Protein AF-A0A964X6H4-F1 (afdb_monomer)

Radius of gyration: 16.39 Å; Cα contacts (8 Å, |Δi|>4): 144; chains: 1; bounding box: 36×25×48 Å

Mean predicted aligned error: 4.03 Å

Structure (mmCIF, N/CA/C/O backbone):
data_AF-A0A964X6H4-F1
#
_entry.id   AF-A0A964X6H4-F1
#
loop_
_atom_site.group_PDB
_atom_site.id
_atom_site.type_symbol
_atom_site.label_atom_id
_atom_site.label_alt_id
_atom_site.label_comp_id
_atom_site.label_asym_id
_atom_site.label_entity_id
_atom_site.label_seq_id
_atom_site.pdbx_PDB_ins_code
_atom_site.Cartn_x
_atom_site.Cartn_y
_atom_site.Cartn_z
_atom_site.occupancy
_atom_site.B_iso_or_equiv
_atom_site.auth_seq_id
_atom_site.auth_comp_id
_atom_site.auth_asym_id
_atom_site.auth_atom_id
_atom_site.pdbx_PDB_model_num
ATOM 1 N N . MET A 1 1 ? -14.363 13.806 12.814 1.00 67.44 1 MET A N 1
ATOM 2 C CA . MET A 1 1 ? -14.600 12.414 12.361 1.00 67.44 1 MET A CA 1
ATOM 3 C C . MET A 1 1 ? -13.854 11.459 13.292 1.00 67.44 1 MET A C 1
ATOM 5 O O . MET A 1 1 ? -12.734 11.776 13.671 1.00 67.44 1 MET A O 1
ATOM 9 N N . ASN A 1 2 ? -14.457 10.347 13.730 1.00 92.81 2 ASN A N 1
ATOM 10 C CA . ASN A 1 2 ? -13.794 9.392 14.634 1.00 92.81 2 ASN A CA 1
ATOM 11 C C . ASN A 1 2 ? -12.622 8.697 13.909 1.00 92.81 2 ASN A C 1
ATOM 13 O O . ASN A 1 2 ? -12.784 8.278 12.765 1.00 92.81 2 ASN A O 1
ATOM 17 N N . ARG A 1 3 ? -11.467 8.533 14.573 1.00 93.62 3 ARG A N 1
ATOM 18 C CA . ARG A 1 3 ? -10.277 7.840 14.033 1.00 93.62 3 ARG A CA 1
ATOM 19 C C . ARG A 1 3 ? -10.597 6.443 13.503 1.00 93.62 3 ARG A C 1
ATOM 21 O O . ARG A 1 3 ? -10.036 6.039 12.496 1.00 93.62 3 ARG A O 1
ATOM 28 N N . LEU A 1 4 ? -11.531 5.737 14.141 1.00 95.19 4 LEU A N 1
ATOM 29 C CA . LEU A 1 4 ? -11.982 4.424 13.679 1.00 95.19 4 LEU A CA 1
ATOM 30 C C . LEU A 1 4 ? -12.665 4.504 12.307 1.00 95.19 4 LEU A C 1
ATOM 32 O O . LEU A 1 4 ? -12.383 3.699 11.428 1.00 95.19 4 LEU A O 1
ATOM 36 N N . THR A 1 5 ? -13.535 5.495 12.105 1.00 96.31 5 THR A N 1
ATOM 37 C CA . THR A 1 5 ? -14.196 5.744 10.816 1.00 96.31 5 THR A CA 1
ATOM 38 C C . THR A 1 5 ? -13.179 6.121 9.744 1.00 96.31 5 THR A C 1
ATOM 40 O O . THR A 1 5 ? -13.268 5.619 8.628 1.00 96.31 5 THR A O 1
ATOM 43 N N . VAL A 1 6 ? -12.189 6.952 10.094 1.00 97.00 6 VAL A N 1
ATOM 44 C CA . VAL A 1 6 ? -11.082 7.304 9.190 1.00 97.00 6 VAL A CA 1
ATOM 45 C C . VAL A 1 6 ? -10.303 6.051 8.794 1.00 97.00 6 VAL A C 1
ATOM 47 O O . VAL A 1 6 ? -10.122 5.819 7.606 1.00 97.00 6 VAL A O 1
ATOM 50 N N . LEU A 1 7 ? -9.913 5.211 9.760 1.00 97.00 7 LEU A N 1
ATOM 51 C CA . LEU A 1 7 ? -9.206 3.961 9.480 1.00 97.00 7 LEU A CA 1
ATOM 52 C C . LEU A 1 7 ? -10.024 3.048 8.562 1.00 97.00 7 LEU A C 1
ATOM 54 O O . LEU A 1 7 ? -9.482 2.569 7.578 1.00 97.00 7 LEU A O 1
ATOM 58 N N . LYS A 1 8 ? -11.325 2.853 8.817 1.00 97.00 8 LYS A N 1
ATOM 59 C CA . LYS A 1 8 ? -12.180 2.054 7.920 1.00 97.00 8 LYS A CA 1
ATOM 60 C C . LYS A 1 8 ? -12.194 2.616 6.500 1.00 97.00 8 LYS A C 1
ATOM 62 O O . LYS A 1 8 ? -12.052 1.847 5.558 1.00 97.00 8 LYS A O 1
ATOM 67 N N . GLY A 1 9 ? -12.342 3.932 6.348 1.00 97.44 9 GLY A N 1
ATOM 68 C CA . GLY A 1 9 ? -12.314 4.583 5.036 1.00 97.44 9 GLY A CA 1
ATOM 69 C C . GLY A 1 9 ? -10.982 4.381 4.312 1.00 97.44 9 GLY A C 1
ATOM 70 O O . GLY A 1 9 ? -10.972 3.975 3.154 1.00 97.44 9 GLY A O 1
ATOM 71 N N . VAL A 1 10 ? -9.865 4.586 5.017 1.00 97.12 10 VAL A N 1
ATOM 72 C CA . VAL A 1 10 ? -8.515 4.350 4.483 1.00 97.12 10 VAL A CA 1
ATOM 73 C C . VAL A 1 10 ? -8.338 2.889 4.080 1.00 97.12 10 VAL A C 1
ATOM 75 O O . VAL A 1 10 ? -7.821 2.631 3.003 1.00 97.12 10 VAL A O 1
ATOM 78 N N . LEU A 1 11 ? -8.810 1.933 4.881 1.00 97.94 11 LEU A N 1
ATOM 79 C CA . LEU A 1 11 ? -8.697 0.513 4.554 1.00 97.94 11 LEU A CA 1
ATOM 80 C C . LEU A 1 11 ? -9.529 0.104 3.353 1.00 97.94 11 LEU A C 1
ATOM 82 O O . LEU A 1 11 ? -9.028 -0.628 2.513 1.00 97.94 11 LEU A O 1
ATOM 86 N N . TRP A 1 12 ? -10.756 0.602 3.220 1.00 98.31 12 TRP A N 1
ATOM 87 C CA . TRP A 1 12 ? -11.552 0.351 2.020 1.00 98.31 12 TRP A CA 1
ATOM 88 C C . TRP A 1 12 ? -10.893 0.917 0.765 1.00 98.31 12 TRP A C 1
ATOM 90 O O . TRP A 1 12 ? -10.838 0.232 -0.254 1.00 98.31 12 TRP A O 1
ATOM 100 N N . LEU A 1 13 ? -10.335 2.127 0.851 1.00 97.19 13 LEU A N 1
ATOM 101 C CA . LEU A 1 13 ? -9.542 2.687 -0.239 1.00 97.19 13 LEU A CA 1
ATOM 102 C C . LEU A 1 13 ? -8.329 1.799 -0.550 1.00 97.19 13 LEU A C 1
ATOM 104 O O . LEU A 1 13 ? -8.050 1.524 -1.713 1.00 97.19 13 LEU A O 1
ATOM 108 N N . TRP A 1 14 ? -7.649 1.307 0.485 1.00 96.00 14 TRP A N 1
ATOM 109 C CA . TRP A 1 14 ? -6.472 0.453 0.359 1.00 96.00 14 TRP A CA 1
ATOM 110 C C . TRP A 1 14 ? -6.786 -0.906 -0.278 1.00 96.00 14 TRP A C 1
ATOM 112 O O . TRP A 1 14 ? -6.020 -1.372 -1.117 1.00 96.00 14 TRP A O 1
ATOM 122 N N . VAL A 1 15 ? -7.936 -1.500 0.057 1.00 98.19 15 VAL A N 1
ATOM 123 C CA . VAL A 1 15 ? -8.469 -2.722 -0.568 1.00 98.19 15 VAL A CA 1
ATOM 124 C C . VAL A 1 15 ? -8.687 -2.512 -2.057 1.00 98.19 15 VAL A C 1
ATOM 126 O O . VAL A 1 15 ? -8.220 -3.314 -2.860 1.00 98.19 15 VAL A O 1
ATOM 129 N N . VAL A 1 16 ? -9.382 -1.434 -2.431 1.00 97.94 16 VAL A N 1
ATOM 130 C CA . VAL A 1 16 ? -9.665 -1.132 -3.839 1.00 97.94 16 VAL A CA 1
ATOM 131 C C . VAL A 1 16 ? -8.366 -0.888 -4.599 1.00 97.94 16 VAL A C 1
ATOM 133 O O . VAL A 1 16 ? -8.184 -1.454 -5.673 1.00 97.94 16 VAL A O 1
ATOM 136 N N . TRP A 1 17 ? -7.448 -0.111 -4.022 1.00 95.25 17 TRP A N 1
ATOM 137 C CA . TRP A 1 17 ? -6.133 0.144 -4.604 1.00 95.25 17 TRP A CA 1
ATOM 138 C C . TRP A 1 17 ? -5.369 -1.156 -4.874 1.00 95.25 17 TRP A C 1
ATOM 140 O O . TRP A 1 17 ? -4.984 -1.416 -6.011 1.00 95.25 17 TRP A O 1
ATOM 150 N N . HIS A 1 18 ? -5.220 -2.007 -3.855 1.00 95.88 18 HIS A N 1
ATOM 151 C CA . HIS A 1 18 ? -4.507 -3.280 -3.964 1.00 95.88 18 HIS A CA 1
ATOM 152 C C . HIS A 1 18 ? -5.160 -4.244 -4.946 1.00 95.88 18 HIS A C 1
ATOM 154 O O . HIS A 1 18 ? -4.461 -4.929 -5.686 1.00 95.88 18 HIS A O 1
ATOM 160 N N . LEU A 1 19 ? -6.491 -4.300 -4.969 1.00 97.56 19 LEU A N 1
ATOM 161 C CA . LEU A 1 19 ? -7.210 -5.189 -5.868 1.00 97.56 19 LEU A CA 1
ATOM 162 C C . LEU A 1 19 ? -7.050 -4.742 -7.321 1.00 97.56 19 LEU A C 1
ATOM 164 O O . LEU A 1 19 ? -6.667 -5.544 -8.166 1.00 97.56 19 LEU A O 1
ATOM 168 N N . VAL A 1 20 ? -7.318 -3.467 -7.613 1.00 96.19 20 VAL A N 1
ATOM 169 C CA . VAL A 1 20 ? -7.217 -2.930 -8.976 1.00 96.19 20 VAL A CA 1
ATOM 170 C C . VAL A 1 20 ? -5.781 -3.031 -9.472 1.00 96.19 20 VAL A C 1
ATOM 172 O O . VAL A 1 20 ? -5.541 -3.561 -10.555 1.00 96.19 20 VAL A O 1
ATOM 175 N N . PHE A 1 21 ? -4.818 -2.579 -8.670 1.00 93.88 21 PHE A N 1
ATOM 176 C CA . PHE A 1 21 ? -3.417 -2.618 -9.059 1.00 93.88 21 PHE A CA 1
ATOM 177 C C . PHE A 1 21 ? -2.875 -4.047 -9.130 1.00 93.88 21 PHE A C 1
ATOM 179 O O . PHE A 1 21 ? -2.150 -4.366 -10.063 1.00 93.88 21 PHE A O 1
ATOM 186 N N . GLY A 1 22 ? -3.278 -4.930 -8.213 1.00 95.31 22 GLY A N 1
ATOM 187 C CA . GLY A 1 22 ? -2.909 -6.343 -8.247 1.00 95.31 22 GLY A CA 1
ATOM 188 C C . GLY A 1 22 ? -3.399 -7.039 -9.511 1.00 95.31 22 GLY A C 1
ATOM 189 O O . GLY A 1 22 ? -2.614 -7.695 -10.185 1.00 95.31 22 GLY A O 1
ATOM 190 N N . LEU A 1 23 ? -4.658 -6.820 -9.902 1.00 96.94 23 LEU A N 1
ATOM 191 C CA . LEU A 1 23 ? -5.203 -7.359 -11.152 1.00 96.94 23 LEU A CA 1
ATOM 192 C C . LEU A 1 23 ? -4.474 -6.807 -12.383 1.00 96.94 23 LEU A C 1
ATOM 194 O O . LEU A 1 23 ? -4.138 -7.573 -13.286 1.00 96.94 23 LEU A O 1
ATOM 198 N N . LEU A 1 24 ? -4.197 -5.500 -12.416 1.00 95.69 24 LEU A N 1
ATOM 199 C CA . LEU A 1 24 ? -3.446 -4.897 -13.516 1.00 95.69 24 LEU A CA 1
ATOM 200 C C . LEU A 1 24 ? -2.017 -5.445 -13.583 1.00 95.69 24 LEU A C 1
ATOM 202 O O . LEU A 1 24 ? -1.597 -5.871 -14.647 1.00 95.69 24 LEU A O 1
ATOM 206 N N . ALA A 1 25 ? -1.293 -5.522 -12.469 1.00 93.25 25 ALA A N 1
ATOM 207 C CA . ALA A 1 25 ? 0.056 -6.083 -12.433 1.00 93.25 25 ALA A CA 1
ATOM 208 C C . ALA A 1 25 ? 0.084 -7.581 -12.795 1.00 93.25 25 ALA A C 1
ATOM 210 O O . ALA A 1 25 ? 1.031 -8.046 -13.420 1.00 93.25 25 ALA A O 1
ATOM 211 N N . THR A 1 26 ? -0.962 -8.347 -12.464 1.00 94.69 26 THR A N 1
ATOM 212 C CA . THR A 1 26 ? -1.051 -9.769 -12.826 1.00 94.69 26 THR A CA 1
ATOM 213 C C . THR A 1 26 ? -1.313 -9.984 -14.312 1.00 94.69 26 THR A C 1
ATOM 215 O O . THR A 1 26 ? -0.621 -10.790 -14.933 1.00 94.69 26 THR A O 1
ATOM 218 N N . PHE A 1 27 ? -2.310 -9.299 -14.878 1.00 95.06 27 PHE A N 1
ATOM 219 C CA . PHE A 1 27 ? -2.834 -9.614 -16.213 1.00 95.06 27 PHE A CA 1
ATOM 220 C C . PHE A 1 27 ? -2.425 -8.620 -17.303 1.00 95.06 27 PHE A C 1
ATOM 222 O O . PHE A 1 27 ? -2.461 -8.960 -18.482 1.00 95.06 27 PHE A O 1
ATOM 229 N N . ALA A 1 28 ? -2.048 -7.399 -16.927 1.00 93.88 28 ALA A N 1
ATOM 230 C CA . ALA A 1 28 ? -1.633 -6.339 -17.838 1.00 93.88 28 ALA A CA 1
ATOM 231 C C . ALA A 1 28 ? -0.490 -5.484 -17.239 1.00 93.88 28 ALA A C 1
ATOM 233 O O . ALA A 1 28 ? -0.686 -4.281 -17.025 1.00 93.88 28 ALA A O 1
ATOM 234 N N . PRO A 1 29 ? 0.693 -6.079 -16.965 1.00 90.25 29 PRO A N 1
ATOM 235 C CA . PRO A 1 29 ? 1.811 -5.430 -16.274 1.00 90.25 29 PRO A CA 1
ATOM 236 C C . PRO A 1 29 ? 2.135 -4.019 -16.767 1.00 90.25 29 PRO A C 1
ATOM 238 O O . PRO A 1 29 ? 2.230 -3.088 -15.970 1.00 90.25 29 PRO A O 1
ATOM 241 N N . GLU A 1 30 ? 2.227 -3.845 -18.088 1.00 91.25 30 GLU A N 1
ATOM 242 C CA . GLU A 1 30 ? 2.555 -2.566 -18.720 1.00 91.25 30 GLU A CA 1
ATOM 243 C C . GLU A 1 30 ? 1.514 -1.481 -18.444 1.00 91.25 30 GLU A C 1
ATOM 245 O O . GLU A 1 30 ? 1.858 -0.360 -18.065 1.00 91.25 30 GLU A O 1
ATOM 250 N N . ILE A 1 31 ? 0.232 -1.824 -18.564 1.00 90.69 31 ILE A N 1
ATOM 251 C CA . ILE A 1 31 ? -0.867 -0.906 -18.253 1.00 90.69 31 ILE A CA 1
ATOM 252 C C . ILE A 1 31 ? -0.857 -0.576 -16.758 1.00 90.69 31 ILE A C 1
ATOM 254 O O . ILE A 1 31 ? -1.004 0.589 -16.388 1.00 90.69 31 ILE A O 1
ATOM 258 N N . GLY A 1 32 ? -0.654 -1.583 -15.904 1.00 89.00 32 GLY A N 1
ATOM 259 C CA . GLY A 1 32 ? -0.587 -1.415 -14.455 1.00 89.00 32 GLY A CA 1
ATOM 260 C C . GLY A 1 32 ? 0.533 -0.479 -14.019 1.00 89.00 32 GLY A C 1
ATOM 261 O O . GLY A 1 32 ? 0.278 0.464 -13.274 1.00 89.00 32 GLY A O 1
ATOM 262 N N . GLY A 1 33 ? 1.750 -0.694 -14.523 1.00 87.25 33 GLY A N 1
ATOM 263 C CA . GLY A 1 33 ? 2.892 0.179 -14.262 1.00 87.25 33 GLY A CA 1
ATOM 264 C C . GLY A 1 33 ? 2.610 1.617 -14.688 1.00 87.25 33 GLY A C 1
ATOM 265 O O . GLY A 1 33 ? 2.727 2.541 -13.878 1.00 87.25 33 GLY A O 1
ATOM 266 N N . ASN A 1 34 ? 2.149 1.806 -15.927 1.00 87.69 34 ASN A N 1
ATOM 267 C CA . ASN A 1 34 ? 1.881 3.138 -16.466 1.00 87.69 34 ASN A CA 1
ATOM 268 C C . ASN A 1 34 ? 0.790 3.878 -15.672 1.00 87.69 34 ASN A C 1
ATOM 270 O O . ASN A 1 34 ? 0.908 5.082 -15.445 1.00 87.69 34 ASN A O 1
ATOM 274 N N . ALA A 1 35 ? -0.236 3.169 -15.188 1.00 85.69 35 ALA A N 1
ATOM 275 C CA . ALA A 1 35 ? -1.304 3.749 -14.371 1.00 85.69 35 ALA A CA 1
ATOM 276 C C . ALA A 1 35 ? -0.804 4.332 -13.036 1.00 85.69 35 ALA A C 1
ATOM 278 O O . ALA A 1 35 ? -1.422 5.253 -12.502 1.00 85.69 35 ALA A O 1
ATOM 279 N N . VAL A 1 36 ? 0.322 3.835 -12.513 1.00 82.50 36 VAL A N 1
ATOM 280 C CA . VAL A 1 36 ? 0.962 4.338 -11.284 1.00 82.50 36 VAL A CA 1
ATOM 281 C C . VAL A 1 36 ? 2.199 5.198 -11.567 1.00 82.50 36 VAL A C 1
ATOM 283 O O . VAL A 1 36 ? 2.998 5.467 -10.670 1.00 82.50 36 VAL A O 1
ATOM 286 N N . GLY A 1 37 ? 2.363 5.648 -12.815 1.00 81.62 37 GLY A N 1
ATOM 287 C CA . GLY A 1 37 ? 3.469 6.509 -13.237 1.00 81.62 37 GLY A CA 1
ATOM 288 C C . GLY A 1 37 ? 4.816 5.793 -13.341 1.00 81.62 37 GLY A C 1
ATOM 289 O O . GLY A 1 37 ? 5.852 6.456 -13.417 1.00 81.62 37 GLY A O 1
ATOM 290 N N . TRP A 1 38 ? 4.829 4.459 -13.347 1.00 84.88 38 TRP A N 1
ATOM 291 C CA . TRP A 1 38 ? 6.035 3.671 -13.560 1.00 84.88 38 TRP A CA 1
ATOM 292 C C . TRP A 1 38 ? 6.089 3.114 -14.985 1.00 84.88 38 TRP A C 1
ATOM 294 O O . TRP A 1 38 ? 5.190 2.425 -15.450 1.00 84.88 38 TRP A O 1
ATOM 304 N N . THR A 1 39 ? 7.190 3.384 -15.669 1.00 85.00 39 THR A N 1
ATOM 305 C CA . THR A 1 39 ? 7.455 2.892 -17.020 1.00 85.00 39 THR A CA 1
ATOM 306 C C . THR A 1 39 ? 8.896 2.422 -17.050 1.00 85.00 39 THR A C 1
ATOM 308 O O . THR A 1 39 ? 9.785 3.159 -16.618 1.00 85.00 39 THR A O 1
ATOM 311 N N . ALA A 1 40 ? 9.119 1.200 -17.530 1.00 83.50 40 ALA A N 1
ATOM 312 C CA . ALA A 1 40 ? 10.445 0.609 -17.621 1.00 83.50 40 ALA A CA 1
ATOM 313 C C . ALA A 1 40 ? 11.313 1.384 -18.623 1.00 83.50 40 ALA A C 1
ATOM 315 O O . ALA A 1 40 ? 10.936 1.540 -19.786 1.00 83.50 40 ALA A O 1
ATOM 316 N N . ALA A 1 41 ? 12.479 1.862 -18.183 1.00 78.44 41 ALA A N 1
ATOM 317 C CA . ALA A 1 41 ? 13.383 2.646 -19.026 1.00 78.44 41 ALA A CA 1
ATOM 318 C C . ALA A 1 41 ? 13.918 1.841 -20.226 1.00 78.44 41 ALA A C 1
ATOM 320 O O . ALA A 1 41 ? 14.129 2.406 -21.298 1.00 78.44 41 ALA A O 1
ATOM 321 N N . GLY A 1 42 ? 14.107 0.527 -20.055 1.00 80.69 42 GLY A N 1
ATOM 322 C CA . GLY A 1 42 ? 14.535 -0.401 -21.109 1.00 80.69 42 GLY A CA 1
ATOM 323 C C . GLY A 1 42 ? 13.394 -1.114 -21.844 1.00 80.69 42 GLY A C 1
ATOM 324 O O . GLY A 1 42 ? 13.667 -1.990 -22.660 1.00 80.69 42 GLY A O 1
ATOM 325 N N . GLY A 1 43 ? 12.134 -0.764 -21.564 1.00 84.88 43 GLY A N 1
ATOM 326 C CA . GLY A 1 43 ? 10.963 -1.508 -22.032 1.00 84.88 43 GLY A CA 1
ATOM 327 C C . GLY A 1 43 ? 10.634 -2.738 -21.174 1.00 84.88 43 GLY A C 1
ATOM 328 O O . GLY A 1 43 ? 11.296 -3.024 -20.178 1.00 84.88 43 GLY A O 1
ATOM 329 N N . TRP A 1 44 ? 9.565 -3.443 -21.548 1.00 87.62 44 TRP A N 1
ATOM 330 C CA . TRP A 1 44 ? 9.050 -4.606 -20.823 1.00 87.62 44 TRP A CA 1
ATOM 331 C C . TRP A 1 44 ? 9.595 -5.908 -21.407 1.00 87.62 44 TRP A C 1
ATOM 333 O O . TRP A 1 44 ? 9.119 -6.383 -22.438 1.00 87.62 44 TRP A O 1
ATOM 343 N N . ASP A 1 45 ? 10.591 -6.489 -20.743 1.00 89.19 45 ASP A N 1
ATOM 344 C CA . ASP A 1 45 ? 11.095 -7.823 -21.068 1.00 89.19 45 ASP A CA 1
ATOM 345 C C . ASP A 1 45 ? 10.335 -8.935 -20.315 1.00 89.19 45 ASP A C 1
ATOM 347 O O . ASP A 1 45 ? 9.471 -8.691 -19.466 1.00 89.19 45 ASP A O 1
ATOM 351 N N . ALA A 1 46 ? 10.634 -10.191 -20.656 1.00 89.88 46 ALA A N 1
ATOM 352 C CA . ALA A 1 46 ? 9.959 -11.352 -20.078 1.00 89.88 46 ALA A CA 1
ATOM 353 C C . ALA A 1 46 ? 10.217 -11.518 -18.567 1.00 89.88 46 ALA A C 1
ATOM 355 O O . ALA A 1 46 ? 9.353 -12.034 -17.850 1.00 89.88 46 ALA A O 1
ATOM 356 N N . GLU A 1 47 ? 11.382 -11.087 -18.077 1.00 87.62 47 GLU A N 1
ATOM 357 C CA . GLU A 1 47 ? 11.730 -11.152 -16.656 1.00 87.62 47 GLU A CA 1
ATOM 358 C C . GLU A 1 47 ? 10.886 -10.147 -15.867 1.00 87.62 47 GLU A C 1
ATOM 360 O O . GLU A 1 47 ? 10.208 -10.524 -14.909 1.00 87.62 47 GLU A O 1
ATOM 365 N N . LEU A 1 48 ? 10.816 -8.902 -16.338 1.00 86.12 48 LEU A N 1
ATOM 366 C CA . LEU A 1 48 ? 10.035 -7.837 -15.724 1.00 86.12 48 LEU A CA 1
ATOM 367 C C . LEU A 1 48 ? 8.534 -8.140 -15.728 1.00 86.12 48 LEU A C 1
ATOM 369 O O . LEU A 1 48 ? 7.849 -7.900 -14.731 1.00 86.12 48 LEU A O 1
ATOM 373 N N . ILE A 1 49 ? 8.026 -8.721 -16.819 1.00 89.94 49 ILE A N 1
ATOM 374 C CA . ILE A 1 49 ? 6.645 -9.212 -16.905 1.00 89.94 49 ILE A CA 1
ATOM 375 C C . ILE A 1 49 ? 6.399 -10.283 -15.839 1.00 89.94 49 ILE A C 1
ATOM 377 O O . ILE A 1 49 ? 5.441 -10.175 -15.076 1.00 89.94 49 ILE A O 1
ATOM 381 N N . THR A 1 50 ? 7.283 -11.278 -15.728 1.00 91.06 50 THR A N 1
ATOM 382 C CA . THR A 1 50 ? 7.144 -12.366 -14.746 1.00 91.06 50 THR A CA 1
ATOM 383 C C . THR A 1 50 ? 7.157 -11.836 -13.312 1.00 91.06 50 THR A C 1
ATOM 385 O O . THR A 1 50 ? 6.316 -12.226 -12.497 1.00 91.06 50 THR A O 1
ATOM 388 N N . MET A 1 51 ? 8.071 -10.913 -13.003 1.00 87.75 51 MET A N 1
ATOM 389 C CA . MET A 1 51 ? 8.146 -10.263 -11.695 1.00 87.75 51 MET A CA 1
ATOM 390 C C . MET A 1 51 ? 6.878 -9.465 -11.384 1.00 87.75 51 MET A C 1
ATOM 392 O O . MET A 1 51 ? 6.332 -9.583 -10.286 1.00 87.75 51 MET A O 1
ATOM 396 N N . SER A 1 52 ? 6.375 -8.695 -12.352 1.00 89.81 52 SER A N 1
ATOM 397 C CA . SER A 1 52 ? 5.137 -7.929 -12.197 1.00 89.81 52 SER A CA 1
ATOM 398 C C . SER A 1 52 ? 3.935 -8.843 -11.960 1.00 89.81 52 SER A C 1
ATOM 400 O O . SER A 1 52 ? 3.150 -8.591 -11.045 1.00 89.81 52 SER A O 1
ATOM 402 N N . THR A 1 53 ? 3.845 -9.966 -12.680 1.00 91.88 53 THR A N 1
ATOM 403 C CA . THR A 1 53 ? 2.774 -10.945 -12.482 1.00 91.88 53 THR A CA 1
ATOM 404 C C . THR A 1 53 ? 2.795 -11.541 -11.074 1.00 91.88 53 THR A C 1
ATOM 406 O O . THR A 1 53 ? 1.751 -11.604 -10.418 1.00 91.88 53 THR A O 1
ATOM 409 N N . GLN A 1 54 ? 3.973 -11.945 -10.582 1.00 92.75 54 GLN A N 1
ATOM 410 C CA . GLN A 1 54 ? 4.145 -12.465 -9.219 1.00 92.75 54 GLN A CA 1
ATOM 411 C C . GLN A 1 54 ? 3.770 -11.426 -8.165 1.00 92.75 54 GLN A C 1
ATOM 413 O O . GLN A 1 54 ? 3.018 -11.722 -7.235 1.00 92.75 54 GLN A O 1
ATOM 418 N N . TYR A 1 55 ? 4.246 -10.197 -8.343 1.00 90.06 55 TYR A N 1
ATOM 419 C CA . TYR A 1 55 ? 3.916 -9.083 -7.472 1.00 90.06 55 TYR A CA 1
ATOM 420 C C . TYR A 1 55 ? 2.404 -8.802 -7.452 1.00 90.06 55 TYR A C 1
ATOM 422 O O . TYR A 1 55 ? 1.818 -8.687 -6.376 1.00 90.06 55 TYR A O 1
ATOM 430 N N . GLY A 1 56 ? 1.740 -8.799 -8.611 1.00 93.75 56 GLY A N 1
ATOM 431 C CA . GLY A 1 56 ? 0.293 -8.607 -8.707 1.00 93.75 56 GLY A CA 1
ATOM 432 C C . GLY A 1 56 ? -0.508 -9.659 -7.936 1.00 93.75 56 GLY A C 1
ATOM 433 O O . GLY A 1 56 ? -1.438 -9.311 -7.206 1.00 93.75 56 GLY A O 1
ATOM 434 N N . MET A 1 57 ? -0.094 -10.931 -7.990 1.00 95.88 57 MET A N 1
ATOM 435 C CA . MET A 1 57 ? -0.742 -11.997 -7.215 1.00 95.88 57 MET A CA 1
ATOM 436 C C . MET A 1 57 ? -0.630 -11.751 -5.704 1.00 95.88 57 MET A C 1
ATOM 438 O O . MET A 1 57 ? -1.603 -11.944 -4.971 1.00 95.88 57 MET A O 1
ATOM 442 N N . VAL A 1 58 ? 0.527 -11.275 -5.230 1.00 94.56 58 VAL A N 1
ATOM 443 C CA . VAL A 1 58 ? 0.718 -10.893 -3.821 1.00 94.56 58 VAL A CA 1
ATOM 444 C C . VAL A 1 58 ? -0.182 -9.712 -3.447 1.00 94.56 58 VAL A C 1
ATOM 446 O O . VAL A 1 58 ? -0.811 -9.743 -2.389 1.00 94.56 58 VAL A O 1
ATOM 449 N N . MET A 1 59 ? -0.319 -8.710 -4.319 1.00 95.06 59 MET A N 1
ATOM 450 C CA . MET A 1 59 ? -1.200 -7.561 -4.076 1.00 95.06 59 MET A CA 1
ATOM 451 C C . MET A 1 59 ? -2.674 -7.971 -3.959 1.00 95.06 59 MET A C 1
ATOM 453 O O . MET A 1 59 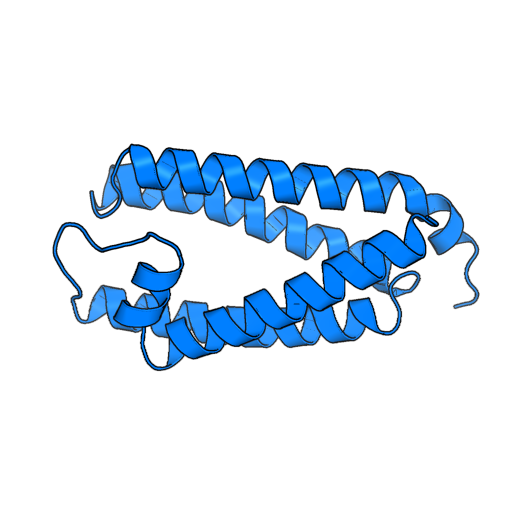? -3.385 -7.444 -3.103 1.00 95.06 59 MET A O 1
ATOM 457 N N . VAL A 1 60 ? -3.132 -8.959 -4.735 1.00 96.88 60 VAL A N 1
ATOM 458 C CA . VAL A 1 60 ? -4.492 -9.512 -4.599 1.00 96.88 60 VAL A CA 1
ATOM 459 C C . VAL A 1 60 ? -4.689 -10.170 -3.228 1.00 96.88 60 VAL A C 1
ATOM 461 O O . VAL A 1 60 ? -5.713 -9.948 -2.579 1.00 96.88 60 VAL A O 1
ATOM 464 N N . LEU A 1 61 ? -3.707 -10.933 -2.738 1.00 96.62 61 LEU A N 1
ATOM 465 C CA . LEU A 1 61 ? -3.767 -11.521 -1.392 1.00 96.62 61 LEU A CA 1
ATOM 466 C C . LEU A 1 61 ? -3.782 -10.442 -0.299 1.00 96.62 61 LEU A C 1
ATOM 468 O O . LEU A 1 61 ? -4.560 -10.533 0.655 1.00 96.62 61 LEU A O 1
ATOM 472 N N . LEU A 1 62 ? -2.975 -9.389 -0.457 1.00 96.38 62 LEU A N 1
ATOM 473 C CA . LEU A 1 62 ? -2.980 -8.235 0.442 1.00 96.38 62 LEU A CA 1
ATOM 474 C C . LEU A 1 62 ? -4.334 -7.515 0.433 1.00 96.38 62 LEU A C 1
ATOM 476 O O . LEU A 1 62 ? -4.829 -7.159 1.502 1.00 96.38 62 LEU A O 1
ATOM 480 N N . ALA A 1 63 ? -4.988 -7.374 -0.725 1.00 98.00 63 ALA A N 1
ATOM 481 C CA . ALA A 1 63 ? -6.331 -6.799 -0.812 1.00 98.00 63 ALA A CA 1
ATOM 482 C C . ALA A 1 63 ? -7.337 -7.566 0.062 1.00 98.00 63 ALA A C 1
ATOM 484 O O . ALA A 1 63 ? -8.117 -6.955 0.793 1.00 98.00 63 ALA A O 1
ATOM 485 N N . VAL A 1 64 ? -7.289 -8.904 0.048 1.00 97.81 64 VAL A N 1
ATOM 486 C CA . VAL A 1 64 ? -8.148 -9.750 0.894 1.00 97.81 64 VAL A CA 1
ATOM 487 C C . VAL A 1 64 ? -7.831 -9.557 2.378 1.00 97.81 64 VAL A C 1
ATOM 489 O O . VAL A 1 64 ? -8.742 -9.415 3.195 1.00 97.81 64 VAL A O 1
ATOM 492 N N . MET A 1 65 ? -6.552 -9.496 2.747 1.00 97.56 65 MET A N 1
ATOM 493 C CA . MET A 1 65 ? -6.146 -9.230 4.129 1.00 97.56 65 MET A CA 1
ATOM 494 C C . MET A 1 65 ? -6.649 -7.860 4.614 1.00 97.56 65 MET A C 1
ATOM 496 O O . MET A 1 65 ? -7.205 -7.752 5.711 1.00 97.56 65 MET A O 1
ATOM 500 N N . PHE A 1 66 ? -6.510 -6.813 3.798 1.00 97.81 66 PHE A N 1
ATOM 501 C CA . PHE A 1 66 ? -7.016 -5.484 4.134 1.00 97.81 66 PHE A CA 1
ATOM 502 C C . PHE A 1 66 ? -8.543 -5.430 4.172 1.00 97.81 66 PHE A C 1
ATOM 504 O O . PHE A 1 66 ? -9.087 -4.678 4.976 1.00 97.81 66 PHE A O 1
ATOM 511 N N . LEU A 1 67 ? -9.237 -6.260 3.389 1.00 98.19 67 LEU A N 1
ATOM 512 C CA . LEU A 1 67 ? -10.691 -6.396 3.445 1.00 98.19 67 LEU A CA 1
ATOM 513 C C . LEU A 1 67 ? -11.125 -6.985 4.788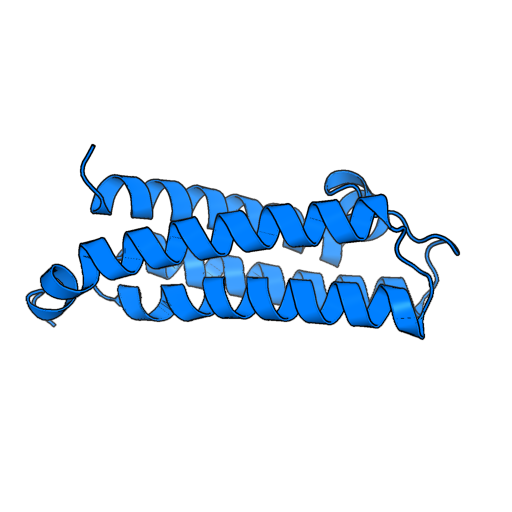 1.00 98.19 67 LEU A C 1
ATOM 515 O O . LEU A 1 67 ? -11.995 -6.419 5.447 1.00 98.19 67 LEU A O 1
ATOM 519 N N . ILE A 1 68 ? -10.473 -8.060 5.239 1.00 97.56 68 ILE A N 1
ATOM 520 C CA . ILE A 1 68 ? -10.710 -8.642 6.569 1.00 97.56 68 ILE A CA 1
ATOM 521 C C . ILE A 1 68 ? -10.493 -7.579 7.655 1.00 97.56 68 ILE A C 1
ATOM 523 O O . ILE A 1 68 ? -11.334 -7.408 8.541 1.00 97.56 68 ILE A O 1
ATOM 527 N N . MET A 1 69 ? -9.412 -6.800 7.550 1.00 97.31 69 MET A N 1
ATOM 528 C CA . MET A 1 69 ? -9.150 -5.707 8.486 1.00 97.31 69 MET A CA 1
ATOM 529 C C . MET A 1 69 ? -10.179 -4.570 8.379 1.00 97.31 69 MET A C 1
ATOM 531 O O . MET A 1 69 ? -10.539 -3.983 9.392 1.00 97.31 69 MET A O 1
ATOM 535 N N . ALA A 1 70 ? -10.699 -4.248 7.194 1.00 97.31 70 ALA A N 1
ATOM 536 C CA . ALA A 1 70 ? -11.717 -3.211 7.016 1.00 97.31 70 ALA A CA 1
ATOM 537 C C . ALA A 1 70 ? -13.067 -3.595 7.650 1.00 97.31 70 ALA A C 1
ATOM 539 O O . ALA A 1 70 ? -13.804 -2.719 8.126 1.00 97.31 70 ALA A O 1
ATOM 540 N N . LEU A 1 71 ? -13.386 -4.894 7.673 1.00 97.44 71 LEU A N 1
ATOM 541 C CA . LEU A 1 71 ? -14.596 -5.438 8.289 1.00 97.44 71 LEU A CA 1
ATOM 542 C C . LEU A 1 71 ? -14.535 -5.361 9.822 1.00 97.44 71 LEU A C 1
ATOM 544 O O . LEU A 1 71 ? -15.499 -4.899 10.435 1.00 97.44 71 LEU A O 1
ATOM 548 N N . ASP A 1 72 ? -13.393 -5.711 10.423 1.00 96.00 72 ASP A N 1
ATOM 549 C CA . ASP A 1 72 ? -13.170 -5.648 11.877 1.00 96.00 72 ASP A CA 1
ATOM 550 C C . ASP A 1 72 ? -11.807 -5.010 12.250 1.00 96.00 72 ASP A C 1
ATOM 552 O O . ASP A 1 72 ? -10.854 -5.679 12.667 1.00 96.00 72 ASP A O 1
ATOM 556 N N . PRO A 1 73 ? -11.676 -3.679 12.113 1.00 94.75 73 PRO A N 1
ATOM 557 C CA . PRO A 1 73 ? -10.386 -2.988 12.213 1.00 94.75 73 PRO A CA 1
ATOM 558 C C . PRO A 1 73 ? -9.794 -2.950 13.621 1.00 94.75 73 PRO A C 1
ATOM 560 O O . PRO A 1 73 ? -8.588 -2.77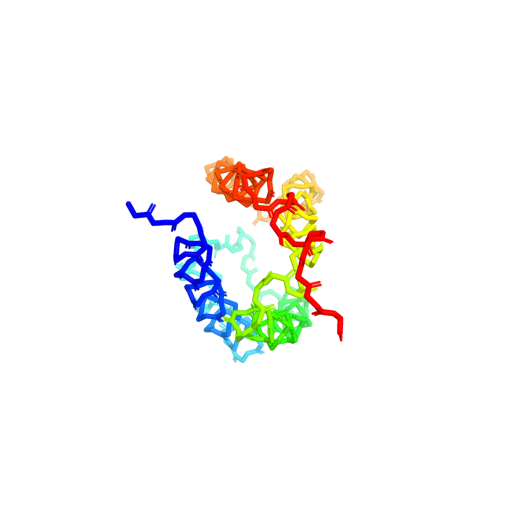0 13.757 1.00 94.75 73 PRO A O 1
ATOM 56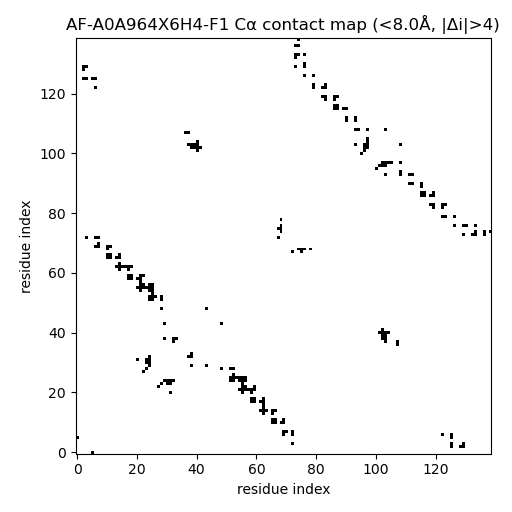3 N N . LEU A 1 74 ? -10.605 -3.076 14.678 1.00 95.25 74 LEU A N 1
ATOM 564 C CA . LEU A 1 74 ? -10.086 -3.053 16.051 1.00 95.25 74 LEU A CA 1
ATOM 565 C C . LEU A 1 74 ? -9.501 -4.403 16.447 1.00 95.25 74 LEU A C 1
ATOM 567 O O . LEU A 1 74 ? -8.441 -4.428 17.079 1.00 95.25 74 LEU A O 1
ATOM 571 N N . ARG A 1 75 ? -10.151 -5.500 16.041 1.00 94.81 75 ARG A N 1
ATOM 572 C CA . ARG A 1 75 ? -9.640 -6.858 16.236 1.00 94.81 75 ARG A CA 1
ATOM 573 C C . ARG A 1 75 ? -8.329 -7.074 15.490 1.00 94.81 75 ARG A C 1
ATOM 575 O O . ARG A 1 75 ? -7.399 -7.663 16.033 1.00 94.81 75 ARG A O 1
ATOM 582 N N . TYR A 1 76 ? -8.244 -6.552 14.269 1.00 95.62 76 TYR A N 1
ATOM 583 C CA . TYR A 1 76 ? -7.093 -6.734 13.387 1.00 95.62 76 TYR A CA 1
ATOM 584 C C . TYR A 1 76 ? -6.139 -5.537 13.350 1.00 95.62 76 TYR A C 1
ATOM 586 O O . TYR A 1 76 ? -5.272 -5.490 12.486 1.00 95.62 76 TYR A O 1
ATOM 594 N N . LEU A 1 77 ? -6.224 -4.596 14.299 1.00 95.50 77 LEU A N 1
ATOM 595 C CA . LEU A 1 77 ? -5.429 -3.359 14.285 1.00 95.50 77 LEU A CA 1
ATOM 596 C C . LEU A 1 77 ? -3.914 -3.604 14.154 1.00 95.50 77 LEU A C 1
ATOM 598 O O . LEU A 1 77 ? -3.199 -2.785 13.581 1.00 95.50 77 LEU A O 1
ATOM 602 N N . GLY A 1 78 ? -3.412 -4.732 14.665 1.00 94.81 78 GLY A N 1
ATOM 603 C CA . GLY A 1 78 ? -2.009 -5.130 14.515 1.00 94.81 78 GLY A CA 1
ATOM 604 C C . GLY A 1 78 ? -1.563 -5.317 13.059 1.00 94.81 78 GLY A C 1
ATOM 605 O O . GLY A 1 78 ? -0.413 -5.020 12.748 1.00 94.81 78 GLY A O 1
ATOM 606 N N . LEU A 1 79 ? -2.464 -5.721 12.156 1.00 95.88 79 LEU A N 1
ATOM 607 C CA . LEU A 1 79 ? -2.165 -5.920 10.733 1.00 95.88 79 LEU A CA 1
ATOM 608 C C . LEU A 1 79 ? -1.910 -4.604 9.981 1.00 95.88 79 LEU A C 1
ATOM 610 O O . LEU A 1 79 ? -1.398 -4.636 8.865 1.00 95.88 79 LEU A O 1
ATOM 614 N N . VAL A 1 80 ? -2.150 -3.440 10.599 1.00 95.88 80 VAL A N 1
ATOM 615 C CA . VAL A 1 80 ? -1.679 -2.147 10.068 1.00 95.88 80 VAL A CA 1
ATOM 616 C C . VAL A 1 80 ? -0.162 -2.153 9.848 1.00 95.88 80 VAL A C 1
ATOM 618 O O . VAL A 1 80 ? 0.321 -1.539 8.900 1.00 95.88 80 VAL A O 1
ATOM 621 N N . TRP A 1 81 ? 0.599 -2.896 10.658 1.00 97.38 81 TRP A N 1
ATOM 622 C CA . TRP A 1 81 ? 2.042 -3.033 10.456 1.00 97.38 81 TRP A CA 1
ATOM 623 C C . TRP A 1 81 ? 2.414 -3.748 9.158 1.00 97.38 81 TRP A C 1
ATOM 625 O O . TRP A 1 81 ? 3.511 -3.517 8.663 1.00 97.38 81 TRP A O 1
ATOM 635 N N . VAL A 1 82 ? 1.515 -4.547 8.571 1.00 96.06 82 VAL A N 1
ATOM 636 C CA . VAL A 1 82 ? 1.743 -5.124 7.240 1.00 96.06 82 VAL A CA 1
ATOM 637 C C . VAL A 1 82 ? 1.720 -4.026 6.179 1.00 96.06 82 VAL A C 1
ATOM 639 O O . VAL A 1 82 ? 2.641 -3.968 5.374 1.00 96.06 82 VAL A O 1
ATOM 642 N N . ALA A 1 83 ? 0.754 -3.099 6.234 1.00 95.12 83 ALA A N 1
ATOM 643 C CA . ALA A 1 83 ? 0.736 -1.936 5.340 1.00 95.12 83 ALA A CA 1
ATOM 644 C C . ALA A 1 83 ? 1.996 -1.076 5.516 1.00 95.12 83 ALA A C 1
ATOM 646 O O . ALA A 1 83 ? 2.608 -0.658 4.541 1.00 95.12 83 ALA A O 1
ATOM 647 N N . VAL A 1 84 ? 2.432 -0.848 6.760 1.00 97.00 84 VAL A N 1
ATOM 648 C CA . VAL A 1 84 ? 3.666 -0.091 7.031 1.00 97.00 84 VAL A CA 1
ATOM 649 C C . VAL A 1 84 ? 4.897 -0.806 6.466 1.00 97.00 84 VAL A C 1
ATOM 651 O O . VAL A 1 84 ? 5.715 -0.174 5.800 1.00 97.00 84 VAL A O 1
ATOM 654 N N . ALA A 1 85 ? 5.032 -2.111 6.708 1.00 96.38 85 ALA A N 1
ATOM 655 C CA . ALA A 1 85 ? 6.156 -2.902 6.218 1.00 96.38 85 ALA A CA 1
ATOM 656 C C . ALA A 1 85 ? 6.206 -2.927 4.685 1.00 96.38 85 ALA A C 1
ATOM 658 O O . ALA A 1 85 ? 7.273 -2.734 4.113 1.00 96.38 85 ALA A O 1
ATOM 659 N N . GLU A 1 86 ? 5.059 -3.093 4.028 1.00 94.19 86 GLU A N 1
ATOM 660 C CA . GLU A 1 86 ? 4.9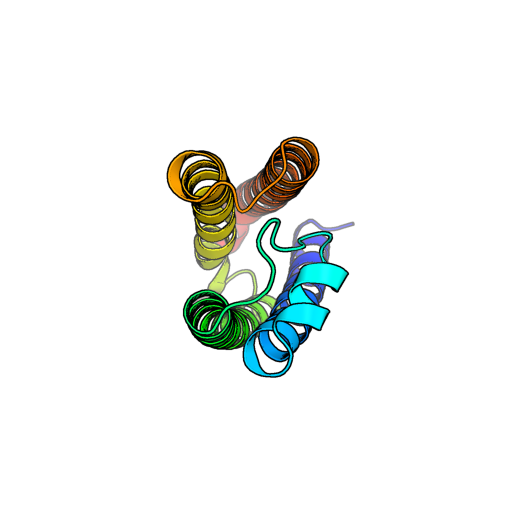18 -3.031 2.571 1.00 94.19 86 GLU A CA 1
ATOM 661 C C . GLU A 1 86 ? 5.458 -1.707 2.010 1.00 94.19 86 GLU A C 1
ATOM 663 O O . GLU A 1 86 ? 6.268 -1.720 1.086 1.00 94.19 86 GLU A O 1
ATOM 668 N N . GLN A 1 87 ? 5.104 -0.567 2.614 1.00 95.06 87 GLN A N 1
ATOM 669 C CA . GLN A 1 87 ? 5.583 0.739 2.151 1.00 95.06 87 GLN A CA 1
ATOM 670 C C . GLN A 1 87 ? 7.096 0.904 2.324 1.00 95.06 87 GLN A C 1
ATOM 672 O O . GLN A 1 87 ? 7.768 1.438 1.438 1.00 95.06 87 GLN A O 1
ATOM 677 N N . VAL A 1 88 ? 7.643 0.435 3.450 1.00 94.94 88 VAL A N 1
ATOM 678 C CA . VAL A 1 88 ? 9.088 0.473 3.727 1.00 94.94 88 VAL A CA 1
ATOM 679 C C . VAL A 1 88 ? 9.853 -0.413 2.748 1.00 94.94 88 VAL A C 1
ATOM 681 O O . VAL A 1 88 ? 10.851 0.029 2.176 1.00 94.94 88 VAL A O 1
ATOM 684 N N . LEU A 1 89 ? 9.366 -1.632 2.511 1.00 92.44 89 LEU A N 1
ATOM 685 C CA . LEU A 1 89 ? 9.936 -2.541 1.522 1.00 92.44 89 LEU A CA 1
ATOM 686 C C . LEU A 1 89 ? 9.840 -1.953 0.115 1.00 92.44 89 LEU A C 1
ATOM 688 O O . LEU A 1 89 ? 10.819 -2.012 -0.617 1.00 92.44 89 LEU A O 1
ATOM 692 N N . GLY A 1 90 ? 8.722 -1.314 -0.237 1.00 88.75 90 GLY A N 1
ATOM 693 C CA . GLY A 1 90 ? 8.558 -0.620 -1.512 1.00 88.75 90 GLY A CA 1
ATOM 694 C C . GLY A 1 90 ? 9.594 0.488 -1.718 1.00 88.75 90 GLY A C 1
ATOM 695 O O . GLY A 1 90 ? 10.196 0.566 -2.783 1.00 88.75 90 GLY A O 1
ATOM 696 N N . MET A 1 91 ? 9.882 1.293 -0.687 1.00 91.44 91 MET A N 1
ATOM 697 C CA . MET A 1 91 ? 10.929 2.324 -0.761 1.00 91.44 91 M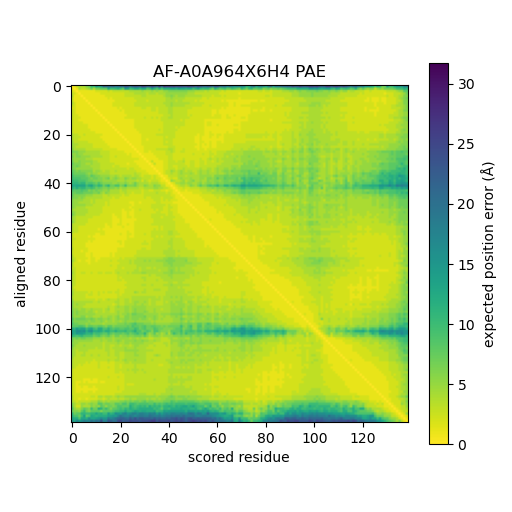ET A CA 1
ATOM 698 C C . MET A 1 91 ? 12.327 1.721 -0.927 1.00 91.44 91 MET A C 1
ATOM 700 O O . MET A 1 91 ? 13.101 2.172 -1.772 1.00 91.44 91 MET A O 1
ATOM 704 N N . ALA A 1 92 ? 12.649 0.688 -0.143 1.00 90.06 92 ALA A N 1
ATOM 705 C CA . ALA A 1 92 ? 13.931 -0.005 -0.242 1.00 90.06 92 ALA A CA 1
ATOM 706 C C . ALA A 1 92 ? 14.110 -0.653 -1.624 1.00 90.06 92 ALA A C 1
ATOM 708 O O . ALA A 1 92 ? 15.177 -0.562 -2.231 1.00 90.06 92 ALA A O 1
ATOM 709 N N . TYR A 1 93 ? 13.044 -1.262 -2.140 1.00 84.56 93 TYR A N 1
ATOM 710 C CA . TYR A 1 93 ? 13.037 -1.933 -3.428 1.00 84.56 93 TYR A CA 1
ATOM 711 C C . TYR A 1 93 ? 13.120 -0.952 -4.603 1.00 84.56 93 TYR A C 1
ATOM 713 O O . TYR A 1 93 ? 13.879 -1.197 -5.537 1.00 84.56 93 TYR A O 1
ATOM 721 N N . ALA A 1 94 ? 12.444 0.199 -4.531 1.00 84.25 94 ALA A N 1
ATOM 722 C CA . ALA A 1 94 ? 12.591 1.271 -5.516 1.00 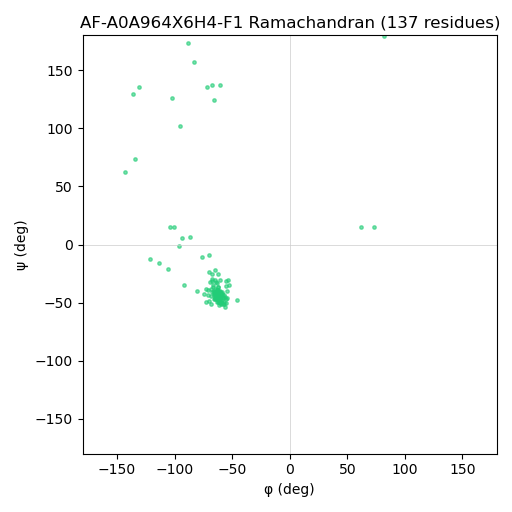84.25 94 ALA A CA 1
ATOM 723 C C . ALA A 1 94 ? 14.047 1.763 -5.601 1.00 84.25 94 ALA A C 1
ATOM 725 O O . ALA A 1 94 ? 14.587 1.920 -6.696 1.00 84.25 94 ALA A O 1
ATOM 726 N N . GLY A 1 95 ? 14.709 1.932 -4.449 1.00 85.69 95 GLY A N 1
ATOM 727 C CA . GLY A 1 95 ? 16.136 2.259 -4.392 1.00 85.69 95 GLY A CA 1
ATOM 728 C C . GLY A 1 95 ? 17.019 1.162 -4.995 1.00 85.69 95 GLY A C 1
ATOM 729 O O . GLY A 1 95 ? 17.935 1.456 -5.761 1.00 85.69 95 GLY A O 1
ATOM 730 N N . TYR A 1 96 ? 16.719 -0.105 -4.705 1.00 84.25 96 TYR A N 1
ATOM 731 C CA . TYR A 1 96 ? 17.430 -1.248 -5.278 1.00 84.25 96 TYR A CA 1
ATOM 732 C C . TYR A 1 96 ? 17.297 -1.316 -6.809 1.00 84.25 96 TYR A C 1
ATOM 734 O O . TYR A 1 96 ? 18.315 -1.415 -7.491 1.00 84.25 96 TYR A O 1
ATOM 742 N N . ILE A 1 97 ? 16.081 -1.190 -7.361 1.00 79.88 97 ILE A N 1
ATOM 743 C CA . ILE A 1 97 ? 15.852 -1.181 -8.817 1.00 79.88 97 ILE A CA 1
ATOM 744 C C . ILE A 1 97 ? 16.576 -0.011 -9.482 1.00 79.88 97 ILE A C 1
ATOM 746 O O . ILE A 1 97 ? 17.219 -0.199 -10.516 1.00 79.88 97 ILE A O 1
ATOM 750 N N . TYR A 1 98 ? 16.492 1.184 -8.890 1.00 84.25 98 TYR A N 1
ATOM 751 C CA . TYR A 1 98 ? 17.170 2.371 -9.403 1.00 84.25 98 TYR A CA 1
ATOM 752 C C . TYR A 1 98 ? 18.684 2.147 -9.528 1.00 84.25 98 TYR 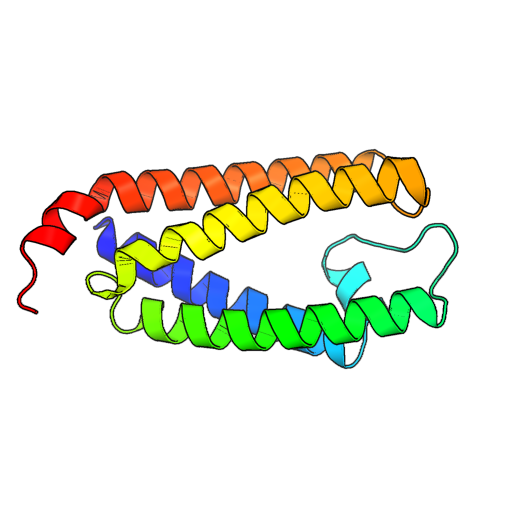A C 1
ATOM 754 O O . TYR A 1 98 ? 19.254 2.399 -10.587 1.00 84.25 98 TYR A O 1
ATOM 762 N N . VAL A 1 99 ? 19.326 1.631 -8.473 1.00 85.31 99 VAL A N 1
ATOM 763 C CA . VAL A 1 99 ? 20.786 1.444 -8.433 1.00 85.31 99 VAL A CA 1
ATOM 764 C C . VAL A 1 99 ? 21.252 0.267 -9.293 1.00 85.31 99 VAL A C 1
ATOM 766 O O . VAL A 1 99 ? 22.274 0.382 -9.960 1.00 85.31 99 VAL A O 1
ATOM 769 N N . GLN A 1 100 ? 20.550 -0.868 -9.251 1.00 83.00 100 GLN A N 1
ATOM 770 C CA . GLN A 1 100 ? 21.042 -2.120 -9.841 1.00 83.00 100 GLN A CA 1
ATOM 771 C C . GLN A 1 100 ? 20.592 -2.336 -11.284 1.00 83.00 100 GLN A C 1
ATOM 773 O O . GLN A 1 100 ? 21.343 -2.896 -12.075 1.00 83.00 100 GLN A O 1
ATOM 778 N N . PHE A 1 101 ? 19.382 -1.897 -11.633 1.00 75.19 101 PHE A N 1
ATOM 779 C CA . PHE A 1 101 ? 18.780 -2.196 -12.935 1.00 75.19 101 PHE A CA 1
ATOM 780 C C . PHE A 1 101 ? 18.611 -0.959 -13.818 1.00 75.19 101 PHE A C 1
ATOM 782 O O . PHE A 1 101 ? 18.375 -1.101 -15.012 1.00 75.19 101 PHE A O 1
ATOM 789 N N . GLY A 1 102 ? 18.691 0.257 -13.263 1.00 77.06 102 GLY A N 1
ATOM 790 C CA . GLY A 1 102 ? 18.479 1.493 -14.027 1.00 77.06 102 GLY A CA 1
ATOM 791 C C . GLY A 1 102 ? 17.072 1.617 -14.636 1.00 77.06 102 GLY A C 1
ATOM 792 O O . GLY A 1 102 ? 16.850 2.449 -15.509 1.00 77.06 102 GLY A O 1
ATOM 793 N N . GLN A 1 103 ? 16.114 0.800 -14.180 1.00 78.06 103 GLN A N 1
ATOM 794 C CA . GLN A 1 103 ? 14.745 0.711 -14.716 1.00 78.06 103 GLN A CA 1
ATOM 795 C C . GLN A 1 103 ? 13.778 1.731 -14.095 1.00 78.06 103 GLN A C 1
ATOM 797 O O . GLN A 1 103 ? 12.569 1.682 -14.331 1.00 78.06 103 GLN A O 1
ATOM 802 N N . LEU A 1 104 ? 14.293 2.643 -13.270 1.00 81.44 104 LEU A N 1
ATOM 803 C CA . LEU A 1 104 ? 13.520 3.674 -12.592 1.00 81.44 104 LEU A CA 1
ATOM 804 C C . LEU A 1 104 ? 14.202 5.024 -12.801 1.00 81.44 104 LEU A C 1
ATOM 806 O O . LEU A 1 104 ? 15.416 5.144 -12.662 1.00 81.44 104 LEU A O 1
ATOM 810 N N . THR A 1 105 ? 13.432 6.057 -13.125 1.00 86.31 105 THR A N 1
ATOM 811 C CA . THR A 1 105 ? 13.960 7.425 -13.207 1.00 86.31 105 THR A CA 1
ATOM 812 C C . THR A 1 105 ? 14.004 8.075 -11.819 1.00 86.31 105 THR A C 1
ATOM 814 O O . THR A 1 105 ? 13.240 7.706 -10.924 1.00 86.31 105 THR A O 1
ATOM 817 N N . ILE A 1 106 ? 14.855 9.092 -11.627 1.00 87.00 106 ILE A N 1
ATOM 818 C CA . ILE A 1 106 ? 14.912 9.853 -10.362 1.00 87.00 106 ILE A CA 1
ATOM 819 C C . ILE A 1 106 ? 13.529 10.414 -9.967 1.00 87.00 106 ILE A C 1
ATOM 821 O O . ILE A 1 106 ? 13.140 10.236 -8.810 1.00 87.00 106 ILE A O 1
ATOM 825 N N . PRO A 1 107 ? 12.743 11.035 -10.876 1.00 88.12 107 PRO A N 1
ATOM 826 C CA . PRO A 1 107 ? 11.405 11.514 -10.533 1.00 88.12 107 PRO A CA 1
ATOM 827 C C . PRO A 1 107 ? 10.460 10.401 -10.068 1.00 88.12 107 PRO A C 1
ATOM 829 O O . PRO A 1 107 ? 9.739 10.597 -9.093 1.00 88.12 107 PRO A O 1
ATOM 832 N N . GLN A 1 108 ? 10.492 9.225 -10.707 1.00 88.31 108 GLN A N 1
ATOM 833 C CA . GLN A 1 108 ? 9.682 8.073 -10.291 1.00 88.31 108 GLN A CA 1
ATOM 834 C C . GLN A 1 108 ? 10.082 7.575 -8.900 1.00 88.31 108 GLN A C 1
ATOM 836 O O . GLN A 1 108 ? 9.212 7.291 -8.080 1.00 88.31 108 GLN A O 1
ATOM 841 N N . MET A 1 109 ? 11.384 7.528 -8.608 1.00 88.06 109 MET A N 1
ATOM 842 C CA . MET A 1 109 ? 11.893 7.079 -7.311 1.00 88.06 109 MET A CA 1
ATOM 843 C C . MET A 1 109 ? 11.451 8.029 -6.196 1.00 88.06 109 MET A C 1
ATOM 845 O O . MET A 1 109 ? 10.944 7.587 -5.166 1.00 88.06 109 MET A O 1
ATOM 849 N N . LEU A 1 110 ? 11.604 9.340 -6.409 1.00 89.19 110 LEU A N 1
ATOM 850 C CA . LEU A 1 110 ? 11.199 10.355 -5.436 1.00 89.19 110 LEU A CA 1
ATOM 851 C C . LEU A 1 110 ? 9.681 10.376 -5.231 1.00 89.19 110 LEU A C 1
ATOM 853 O O . LEU A 1 110 ? 9.226 10.499 -4.094 1.00 89.19 110 LEU A O 1
ATOM 857 N N . LEU A 1 111 ? 8.902 10.222 -6.305 1.00 89.19 111 LEU A N 1
ATOM 858 C CA . LEU A 1 111 ? 7.445 10.145 -6.227 1.00 89.19 111 LEU A CA 1
ATOM 859 C C . LEU A 1 111 ? 6.998 8.935 -5.398 1.00 89.19 111 LEU A C 1
ATOM 861 O O . LEU A 1 111 ? 6.205 9.097 -4.471 1.00 89.19 111 LEU A O 1
ATOM 865 N N . GLN A 1 112 ? 7.541 7.746 -5.681 1.00 88.00 112 GLN A N 1
ATOM 866 C CA . GLN A 1 112 ? 7.229 6.529 -4.926 1.00 88.00 112 GLN A CA 1
ATOM 867 C C . GLN A 1 112 ? 7.636 6.661 -3.455 1.00 88.00 112 GLN A C 1
ATOM 869 O O . GLN A 1 112 ? 6.832 6.388 -2.566 1.00 88.00 112 GLN A O 1
ATOM 874 N N . ALA A 1 113 ? 8.845 7.155 -3.174 1.00 90.75 113 ALA A N 1
ATOM 875 C CA . ALA A 1 113 ? 9.302 7.366 -1.803 1.00 90.75 113 ALA A CA 1
ATOM 876 C C . ALA A 1 113 ? 8.418 8.364 -1.037 1.00 90.75 113 ALA A C 1
ATOM 878 O O . ALA A 1 113 ? 8.081 8.132 0.128 1.00 90.75 113 ALA A O 1
ATOM 879 N N . GLY A 1 114 ? 8.003 9.451 -1.693 1.00 93.12 114 GLY A N 1
ATOM 880 C CA . GLY A 1 114 ? 7.109 10.450 -1.116 1.00 93.12 114 GLY A CA 1
ATOM 881 C C . GLY A 1 114 ? 5.733 9.877 -0.776 1.00 93.12 114 GLY A C 1
ATOM 882 O O . GLY A 1 114 ? 5.268 10.030 0.355 1.00 93.12 114 GLY A O 1
ATOM 883 N N . ILE A 1 115 ? 5.105 9.172 -1.724 1.00 92.19 115 ILE A N 1
ATOM 884 C CA . ILE A 1 115 ? 3.791 8.540 -1.526 1.00 92.19 115 ILE A CA 1
ATOM 885 C C . ILE A 1 115 ? 3.862 7.508 -0.396 1.00 92.19 115 ILE A C 1
ATOM 887 O O . ILE A 1 115 ? 3.076 7.585 0.551 1.00 92.19 115 ILE A O 1
ATOM 891 N N . ASN A 1 116 ? 4.839 6.600 -0.437 1.00 94.38 116 ASN A N 1
ATOM 892 C CA . ASN A 1 116 ? 4.992 5.551 0.570 1.00 94.38 116 ASN A CA 1
ATOM 893 C C . ASN A 1 116 ? 5.215 6.145 1.967 1.00 94.38 116 ASN A C 1
ATOM 895 O O . ASN A 1 116 ? 4.612 5.686 2.937 1.00 94.38 116 ASN A O 1
ATOM 899 N N . SER A 1 117 ? 6.012 7.213 2.078 1.00 96.38 117 SER A N 1
ATOM 900 C CA . SER A 1 117 ? 6.236 7.917 3.348 1.00 96.38 117 SER A CA 1
ATOM 901 C C . SER A 1 117 ? 4.941 8.494 3.926 1.00 96.38 117 SER A C 1
ATOM 903 O O . SER A 1 117 ? 4.668 8.333 5.116 1.00 96.38 117 SER A O 1
ATOM 905 N N . ILE A 1 118 ? 4.108 9.128 3.093 1.00 96.19 118 ILE A N 1
ATOM 906 C CA . ILE A 1 118 ? 2.805 9.663 3.514 1.00 96.19 118 ILE A CA 1
ATOM 907 C C . ILE A 1 118 ? 1.900 8.532 4.008 1.00 96.19 118 ILE A C 1
ATOM 909 O O . ILE A 1 118 ? 1.289 8.655 5.071 1.00 96.19 118 ILE A O 1
ATOM 913 N N . VAL A 1 119 ? 1.842 7.418 3.276 1.00 95.56 119 VAL A N 1
ATOM 914 C CA . VAL A 1 119 ? 1.017 6.262 3.650 1.00 95.56 119 VAL A CA 1
ATOM 915 C C . VAL A 1 119 ? 1.477 5.668 4.987 1.00 95.56 119 VAL A C 1
ATOM 917 O O . VAL A 1 119 ? 0.638 5.425 5.859 1.00 95.56 119 VAL A O 1
ATOM 920 N N . VAL A 1 120 ? 2.791 5.517 5.206 1.00 97.50 120 VAL A N 1
ATOM 921 C CA . VAL A 1 120 ? 3.356 5.095 6.503 1.00 97.50 120 VAL A CA 1
ATOM 922 C C . VAL A 1 120 ? 2.882 6.017 7.621 1.00 97.50 120 VAL A C 1
ATOM 924 O O . VAL A 1 120 ? 2.362 5.541 8.630 1.00 97.50 120 VAL A O 1
ATOM 927 N N . ILE A 1 121 ? 3.016 7.334 7.441 1.00 98.00 121 ILE A N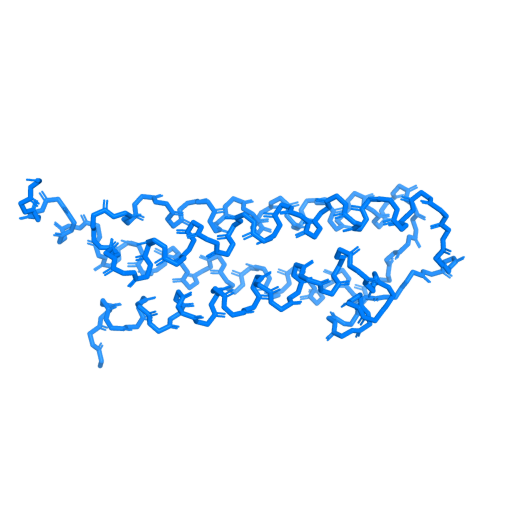 1
ATOM 928 C CA . ILE A 1 121 ? 2.618 8.323 8.449 1.00 98.00 121 ILE A CA 1
ATOM 929 C C . ILE A 1 121 ? 1.126 8.192 8.775 1.00 98.00 121 ILE A C 1
ATOM 931 O O . ILE A 1 121 ? 0.760 8.125 9.950 1.00 98.00 121 ILE A O 1
ATOM 935 N N . VAL A 1 122 ? 0.261 8.104 7.760 1.00 97.62 122 VAL A N 1
ATOM 936 C CA . VAL A 1 122 ? -1.192 7.962 7.945 1.00 97.62 122 VAL A CA 1
ATOM 937 C C . VAL A 1 122 ? -1.521 6.715 8.766 1.00 97.62 122 VAL A C 1
ATOM 939 O O . VAL A 1 122 ? -2.230 6.811 9.772 1.00 97.62 122 VAL A O 1
ATOM 942 N N . PHE A 1 123 ? -0.984 5.554 8.389 1.00 97.62 123 PHE A N 1
ATOM 943 C CA . PHE A 1 123 ? -1.257 4.301 9.091 1.00 97.62 123 PHE A CA 1
ATOM 944 C C . PHE A 1 123 ? -0.703 4.287 10.518 1.00 97.62 123 PHE A C 1
ATOM 946 O O . PHE A 1 123 ? -1.410 3.869 11.439 1.00 97.62 123 PHE A O 1
ATOM 953 N N . VAL A 1 124 ? 0.510 4.803 10.737 1.00 97.94 124 VAL A N 1
ATOM 954 C CA . VAL A 1 124 ? 1.118 4.893 12.073 1.00 97.94 124 VAL A CA 1
ATOM 955 C C . VAL A 1 124 ? 0.307 5.812 12.989 1.00 97.94 124 VAL A C 1
ATOM 957 O O . VAL A 1 124 ? 0.025 5.441 14.130 1.00 97.94 124 VAL A O 1
ATOM 960 N N . LEU A 1 125 ? -0.129 6.981 12.507 1.00 97.75 125 LEU A N 1
ATOM 961 C CA . LEU A 1 125 ? -0.945 7.910 13.298 1.00 97.75 125 LEU A CA 1
ATOM 962 C C . LEU A 1 125 ? -2.309 7.311 13.666 1.00 97.75 125 LEU A C 1
ATOM 964 O O . LEU A 1 125 ? -2.769 7.460 14.804 1.00 97.75 125 LEU A O 1
ATOM 968 N N . LEU A 1 126 ? -2.952 6.608 12.729 1.00 96.75 126 LEU A N 1
ATOM 969 C CA . LEU A 1 126 ? -4.217 5.917 12.983 1.00 96.75 126 LEU A CA 1
ATOM 970 C C . LEU A 1 126 ? -4.042 4.776 13.988 1.00 96.75 126 LEU A C 1
ATOM 972 O O . LEU A 1 126 ? -4.846 4.656 14.915 1.00 96.75 126 LEU A O 1
ATOM 976 N N . TRP A 1 127 ? -2.974 3.988 13.855 1.00 97.12 127 TRP A N 1
ATOM 977 C CA . TRP A 1 127 ? -2.645 2.910 14.781 1.00 97.12 127 TRP A CA 1
ATOM 978 C C . TRP A 1 127 ? -2.387 3.431 16.197 1.00 97.12 127 TRP A C 1
ATOM 980 O O . TRP A 1 127 ? -3.044 2.996 17.147 1.00 97.12 127 TRP A O 1
ATOM 990 N N . LEU A 1 128 ? -1.499 4.423 16.344 1.00 96.50 128 LEU A N 1
ATOM 991 C CA . LEU A 1 128 ? -1.201 5.065 17.628 1.00 96.50 128 LEU A CA 1
ATOM 992 C C . LEU A 1 128 ? -2.472 5.592 18.289 1.00 96.50 128 LEU A C 1
ATOM 994 O O . LEU A 1 128 ? -2.660 5.444 19.495 1.00 96.50 128 LEU A O 1
ATOM 998 N N . GLY A 1 129 ? -3.365 6.169 17.488 1.00 95.06 129 GLY A N 1
ATOM 999 C CA . GLY A 1 129 ? -4.601 6.751 17.971 1.00 95.06 129 GLY A CA 1
ATOM 1000 C C . GLY A 1 129 ? -5.711 5.767 18.341 1.00 95.06 129 GLY A C 1
ATOM 1001 O O . GLY A 1 129 ? -6.701 6.213 18.924 1.00 95.06 129 GLY A O 1
ATOM 1002 N N . LEU A 1 130 ? -5.576 4.481 18.003 1.00 95.00 130 LEU A N 1
ATOM 1003 C CA . LEU A 1 130 ? -6.585 3.437 18.226 1.00 95.00 130 LEU A CA 1
ATOM 1004 C C . LEU A 1 130 ? -6.087 2.271 19.095 1.00 95.00 130 LEU A C 1
ATOM 1006 O O . LEU A 1 130 ? -6.910 1.494 19.581 1.00 95.00 130 LEU A O 1
ATOM 1010 N N . ARG A 1 131 ? -4.774 2.164 19.346 1.00 93.62 131 ARG A N 1
ATOM 1011 C CA . ARG A 1 131 ? -4.154 1.034 20.066 1.00 93.62 131 ARG A CA 1
ATOM 1012 C C . ARG A 1 131 ? -4.751 0.762 21.449 1.00 93.62 131 ARG A C 1
ATOM 1014 O O . ARG A 1 131 ? -4.875 -0.392 21.841 1.00 93.62 131 ARG A O 1
ATOM 1021 N N . GLU A 1 132 ? -5.143 1.801 22.183 1.00 89.81 132 GLU A N 1
ATOM 1022 C CA . GLU A 1 132 ? -5.732 1.657 23.523 1.00 89.81 132 GLU A CA 1
ATOM 1023 C C . GLU A 1 132 ? -7.154 1.098 23.458 1.00 89.81 132 GLU A C 1
ATOM 1025 O O . GLU A 1 132 ? -7.507 0.229 24.248 1.00 89.81 132 GLU A O 1
ATOM 1030 N N . ARG A 1 133 ? -7.939 1.518 22.457 1.00 86.69 133 ARG A N 1
ATOM 1031 C CA . ARG A 1 133 ? -9.301 1.012 22.224 1.00 86.69 133 ARG A CA 1
ATOM 1032 C C . ARG A 1 133 ? -9.318 -0.434 21.740 1.00 86.69 133 ARG A C 1
ATOM 1034 O O . ARG A 1 133 ? -10.253 -1.162 22.034 1.00 86.69 133 ARG A O 1
ATOM 1041 N N . SER A 1 134 ? -8.299 -0.850 20.992 1.00 86.25 134 SER A N 1
ATOM 1042 C CA . SER A 1 134 ? -8.150 -2.246 20.566 1.00 86.25 134 SER A CA 1
ATOM 1043 C C . SER A 1 134 ? -7.887 -3.175 21.760 1.00 86.25 134 SER A C 1
ATOM 1045 O O . SER A 1 134 ? -8.437 -4.269 21.819 1.00 86.25 134 SER A O 1
ATOM 1047 N N . ARG A 1 135 ? -7.128 -2.722 22.770 1.00 84.38 135 ARG A N 1
ATOM 1048 C CA . ARG A 1 135 ? -6.842 -3.512 23.984 1.00 84.38 135 ARG A CA 1
ATOM 1049 C C . ARG A 1 135 ? -8.063 -3.747 24.874 1.00 84.38 135 ARG A C 1
ATOM 1051 O O . ARG A 1 135 ? -8.060 -4.713 25.630 1.00 84.38 135 ARG A O 1
ATOM 1058 N N . SER A 1 136 ? -9.064 -2.873 24.807 1.00 83.00 136 SER A N 1
ATOM 1059 C CA . SER A 1 136 ? -10.303 -2.981 25.582 1.00 83.00 136 SER A CA 1
ATOM 1060 C C . SER A 1 136 ? -11.455 -3.649 24.824 1.00 83.00 136 SER A C 1
ATOM 1062 O O . SER A 1 136 ? -12.533 -3.808 25.395 1.00 83.00 136 SER A O 1
ATOM 1064 N N . ALA A 1 137 ? -11.257 -4.042 23.561 1.00 74.81 137 ALA A N 1
ATOM 1065 C CA . ALA A 1 137 ? -12.272 -4.754 22.795 1.00 74.81 137 ALA A CA 1
ATOM 1066 C C . ALA A 1 137 ? -12.426 -6.202 23.312 1.00 74.81 137 ALA A C 1
ATOM 1068 O O . ALA A 1 137 ? -11.413 -6.865 23.562 1.00 74.81 137 ALA A O 1
ATOM 1069 N N . PRO A 1 138 ? -13.663 -6.708 23.483 1.00 68.25 138 PRO A N 1
ATOM 1070 C CA . PRO A 1 138 ? -13.889 -8.109 23.829 1.00 68.25 138 PRO A CA 1
ATOM 1071 C C . PRO A 1 138 ? -13.317 -9.020 22.730 1.00 68.25 138 PRO A C 1
ATOM 1073 O O . PRO A 1 138 ? -13.440 -8.709 21.544 1.00 68.25 138 PRO A O 1
ATOM 1076 N N . ARG A 1 139 ? -12.638 -10.096 23.145 1.00 61.94 139 ARG A N 1
ATOM 1077 C CA . ARG A 1 139 ? -11.976 -11.064 22.255 1.00 61.94 139 ARG A CA 1
ATOM 1078 C C . ARG A 1 139 ? -12.946 -12.084 21.681 1.00 61.94 139 ARG A C 1
ATOM 1080 O O . ARG A 1 139 ? -13.844 -12.503 22.441 1.00 61.94 139 ARG A O 1
#

Foldseek 3Di:
DDLLVVLLVVLVVLLVVLLVLLVCLQPPVQVSCVVLVAAFPVHDDPVNSVVSNVVSVVSNVVSVVSVVCSVPVLLVVVCLVVLLVVLVVQLVVLVVCCPPPVRADPVRSVVSNVVSVVSNVSSVVSSVSCVVVSVPDDD

Sequence (139 aa):
MNRLTVLKGVLWLWVVWHLVFGLLATFAPEIGGNAVGWTAAGGWDAELITMSTQYGMVMVLLAVMFLIMALDPLRYLGLVWVAVAEQVLGMAYAGYIYVQFGQLTIPQMLLQAGINSIVVIVFVLLWLGLRERSRSAPR

pLDDT: mean 91.32, std 6.8, range [61.94, 98.31]

Secondary structure (DSSP, 8-state):
--HHHHHHHHHHHHHHHHHHHHHHHHH-HHHHHHHTT---TT---HHHHHHHHHHHHHHHHHHHHHHHHHHSTTTTGGGHHHHHHHHHHHHHHHHHHHHHH--S-HHHHHHHHHHHHHHHHHHHHHHHHHHHHHHTS--

Nearest PDB structures (foldseek):
  7aal-assembly1_B  TM=2.869E-01  e=5.487E+00  Homo sapiens

Solvent-accessible surface area (backbone atoms only — not comparable to full-atom values): 7249 Å² total; per-residue (Å²): 132,59,65,68,59,52,48,37,52,54,28,50,51,47,20,52,51,26,36,55,48,9,51,26,16,44,78,38,37,71,60,32,34,49,75,73,69,40,66,53,69,86,54,88,49,74,65,59,46,52,52,32,26,55,51,9,54,51,29,40,54,49,16,53,55,34,44,57,27,41,76,42,46,56,86,39,47,74,56,53,54,53,61,38,49,50,33,52,51,48,42,55,47,47,53,46,41,36,73,76,66,56,43,46,52,71,70,48,46,54,51,51,40,52,53,32,50,52,52,37,52,54,52,52,54,48,44,70,73,40,53,71,63,35,72,70,51,88,129